Protein AF-C4P0J1-F1 (afdb_monomer_lite)

pLDDT: mean 72.76, std 22.23, range [28.11, 96.81]

Sequence (142 aa):
WTLVDNKLFENALAKFDKDTPDRWQKVAAMVPGKTVADVVKQYKELEDDVSSIEAGLIPIPGYSTSPFSLEWGNGHGFDEFRPPYGGGAGGKRAGRSSEQERKKGVPWTEEEHRLFLLGLKRYGKGDWRNISRNYVTSRTPT

InterPro domains:
  IPR001005 SANT/Myb domain [PF00249] (106-141)
  IPR001005 SANT/Myb domain [PF23082] (1-47)
  IPR001005 SANT/Myb domain [PS50090] (100-142)
  IPR001005 SANT/Myb domain [SM00717] (1-49)
  IPR001005 SANT/Myb domain [SM00717] (104-141)
  IPR001005 SANT/Myb domain [cd00167] (1-46)
  IPR001005 SANT/Myb domain [cd00167] (107-141)
  IPR006447 Myb domain, plants [TIGR01557] (103-140)
  IPR009057 Homedomain-like superfamily [SSF46689] (1-54)
  IPR009057 Homedomain-like superfamily [SSF46689] (102-141)
  IPR017884 SANT domain [PS51293] (1-49)
  IPR017884 SANT domain [PS51293] (108-142)
  IPR017930 Myb domain [PS51294] (100-142)

Foldseek 3Di:
DDPVLVVQLVVLPVVQDPPRPPSLVSSQVSRPPDDSVNSVVVVVVVVVVVVCVVVVVDPDVPDDPDPDPPDDDDDDDDDDDDDDDDDDDDDDDDDDDPPDPDPPPPPDDPQLVVLLVVLCVVVNPPVVVVSCVPRVVVPDDD

Secondary structure (DSSP, 8-state):
--HHHHHHHHHHHHHS-TTSTTHHHHHHHHSTT--HHHHHHHHHHHHHHHHHHHTT-S--TT----SS-----------------------------S--S---PPPPPHHHHHHHHHHHHHH-TT-HHHHHHHT-GGG---

Radius of gyration: 27.12 Å; chains: 1; bounding box: 50×42×71 Å

Organism: Morina longifolia (NCBI:txid180562)

Structure (mmCIF, N/CA/C/O backbone):
data_AF-C4P0J1-F1
#
_entry.id   AF-C4P0J1-F1
#
loop_
_atom_site.group_PDB
_atom_site.id
_atom_site.type_symbol
_atom_site.label_atom_id
_atom_site.label_alt_id
_atom_site.label_comp_id
_atom_site.label_asym_id
_atom_site.label_entity_id
_atom_site.label_seq_id
_atom_site.pdbx_PDB_ins_code
_atom_site.Cartn_x
_atom_site.Cartn_y
_atom_site.Cartn_z
_atom_site.occupancy
_atom_site.B_iso_or_equiv
_atom_site.auth_seq_id
_atom_site.auth_comp_id
_atom_site.auth_asym_id
_atom_site.auth_atom_id
_atom_site.pdbx_PDB_model_num
ATOM 1 N N . TRP A 1 1 ? -7.889 9.875 5.292 1.00 91.81 1 TRP A N 1
ATOM 2 C CA . TRP A 1 1 ? -6.754 8.946 5.350 1.00 91.81 1 TRP A CA 1
ATOM 3 C C . TRP A 1 1 ? -5.539 9.637 4.783 1.00 91.81 1 TRP A C 1
ATOM 5 O O . TRP A 1 1 ? -5.616 10.128 3.665 1.00 91.81 1 TRP A O 1
ATOM 15 N N . THR A 1 2 ? -4.476 9.793 5.572 1.00 94.81 2 THR A N 1
ATOM 16 C CA . THR A 1 2 ? -3.204 10.314 5.047 1.00 94.81 2 THR A CA 1
ATOM 17 C C . THR A 1 2 ? -2.390 9.186 4.411 1.00 94.81 2 THR A C 1
ATOM 19 O O . THR A 1 2 ? -2.668 8.013 4.650 1.00 94.81 2 THR A O 1
ATOM 22 N N . LEU A 1 3 ? -1.353 9.520 3.635 1.00 93.00 3 LEU A N 1
ATOM 23 C CA . LEU A 1 3 ? -0.430 8.516 3.081 1.00 93.00 3 LEU A CA 1
ATOM 24 C C . LEU A 1 3 ? 0.231 7.667 4.178 1.00 93.00 3 LEU A C 1
ATOM 26 O O . LEU A 1 3 ? 0.444 6.470 3.999 1.00 93.00 3 LEU A O 1
ATOM 30 N N . VAL A 1 4 ? 0.543 8.286 5.319 1.00 94.31 4 VAL A N 1
ATOM 31 C CA . VAL A 1 4 ? 1.133 7.595 6.470 1.00 94.31 4 VAL A CA 1
ATOM 32 C C . VAL A 1 4 ? 0.110 6.653 7.103 1.00 94.31 4 VAL A C 1
ATOM 34 O O . VAL A 1 4 ? 0.436 5.490 7.335 1.00 94.31 4 VAL A O 1
ATOM 37 N N . ASP A 1 5 ? -1.129 7.113 7.305 1.00 94.69 5 ASP A N 1
ATOM 38 C CA . ASP A 1 5 ? -2.210 6.276 7.842 1.00 94.69 5 ASP A CA 1
ATOM 39 C C . ASP A 1 5 ? -2.472 5.073 6.930 1.00 94.69 5 ASP A C 1
ATOM 41 O O . ASP A 1 5 ? -2.591 3.951 7.416 1.00 94.69 5 ASP A O 1
ATOM 45 N N . ASN A 1 6 ? -2.523 5.295 5.611 1.00 94.25 6 ASN A N 1
ATOM 46 C CA . ASN A 1 6 ? -2.791 4.246 4.627 1.00 94.25 6 ASN A CA 1
ATOM 47 C C . ASN A 1 6 ? -1.705 3.174 4.661 1.00 94.25 6 ASN A C 1
ATOM 49 O O . ASN A 1 6 ? -1.994 1.985 4.738 1.00 94.25 6 ASN A O 1
ATOM 53 N N . LYS A 1 7 ? -0.441 3.604 4.715 1.00 95.25 7 LYS A N 1
ATOM 54 C CA . LYS A 1 7 ? 0.691 2.692 4.850 1.00 95.25 7 LYS A CA 1
ATOM 55 C C . LYS A 1 7 ? 0.628 1.893 6.154 1.00 95.25 7 LYS A C 1
ATOM 57 O O . LYS A 1 7 ? 0.961 0.711 6.159 1.00 95.25 7 LYS A O 1
ATOM 62 N N . LEU A 1 8 ? 0.238 2.507 7.271 1.00 96.19 8 LEU A N 1
ATOM 63 C CA . LEU A 1 8 ? 0.067 1.791 8.541 1.00 96.19 8 LEU A CA 1
ATOM 64 C C . LEU A 1 8 ? -1.082 0.780 8.469 1.00 96.19 8 LEU A C 1
ATOM 66 O O . LEU A 1 8 ? -0.928 -0.343 8.944 1.00 96.19 8 LEU A O 1
ATOM 70 N N . PHE A 1 9 ? -2.190 1.148 7.830 1.00 96.25 9 PHE A N 1
ATOM 71 C CA . PHE A 1 9 ? -3.338 0.275 7.611 1.00 96.25 9 PHE A CA 1
ATOM 72 C C . PHE A 1 9 ? -3.000 -0.927 6.729 1.00 96.25 9 PHE A C 1
ATOM 74 O O . PHE A 1 9 ? -3.244 -2.054 7.146 1.00 96.25 9 PHE A O 1
ATOM 81 N N . GLU A 1 10 ? -2.349 -0.726 5.584 1.00 95.19 10 GLU A N 1
ATOM 82 C CA . GLU A 1 10 ? -1.887 -1.818 4.716 1.00 95.19 10 GLU A CA 1
ATOM 83 C C . GLU A 1 10 ? -0.928 -2.767 5.450 1.00 95.19 10 GLU A C 1
ATOM 85 O O . GLU A 1 10 ? -1.096 -3.986 5.411 1.00 95.19 10 GLU A O 1
ATOM 90 N N . ASN A 1 11 ? 0.044 -2.222 6.194 1.00 95.69 11 ASN A N 1
ATOM 91 C CA . ASN A 1 11 ? 0.956 -3.035 7.003 1.00 95.69 11 ASN A CA 1
ATOM 92 C C . ASN A 1 11 ? 0.216 -3.822 8.093 1.00 95.69 11 ASN A C 1
ATOM 94 O O . ASN A 1 11 ? 0.565 -4.967 8.383 1.00 95.69 11 ASN A O 1
ATOM 98 N N . ALA A 1 12 ? -0.802 -3.223 8.710 1.00 95.81 12 ALA A N 1
ATOM 99 C CA . ALA A 1 12 ? -1.624 -3.897 9.702 1.00 95.81 12 ALA A CA 1
ATOM 100 C C . ALA A 1 12 ? -2.463 -5.021 9.072 1.00 95.81 12 ALA A C 1
ATOM 102 O O . ALA A 1 12 ? -2.532 -6.101 9.652 1.00 95.81 12 ALA A O 1
ATOM 103 N N . LEU A 1 13 ? -3.027 -4.819 7.876 1.00 95.06 13 LEU A N 1
ATOM 104 C CA . LEU A 1 13 ? -3.732 -5.867 7.128 1.00 95.06 13 LEU A CA 1
ATOM 105 C C . LEU A 1 13 ? -2.808 -7.021 6.722 1.00 95.06 13 LEU A C 1
ATOM 107 O O . LEU A 1 13 ? -3.238 -8.169 6.741 1.00 95.06 13 LEU A O 1
ATOM 111 N N . ALA A 1 14 ? -1.548 -6.730 6.386 1.00 93.88 14 ALA A N 1
ATOM 112 C CA . ALA A 1 14 ? -0.548 -7.754 6.086 1.00 93.88 14 ALA A CA 1
ATOM 113 C C . ALA A 1 14 ? -0.137 -8.559 7.331 1.00 93.88 14 ALA A C 1
ATOM 115 O O . ALA A 1 14 ? 0.232 -9.727 7.226 1.00 93.88 14 ALA A O 1
ATOM 116 N N . LYS A 1 15 ? -0.191 -7.938 8.516 1.00 94.12 15 LYS A N 1
ATOM 117 C CA . LYS A 1 15 ? 0.149 -8.578 9.793 1.00 94.12 15 LYS A CA 1
ATOM 118 C C . LYS A 1 15 ? -1.006 -9.383 10.390 1.00 94.12 15 LYS A C 1
ATOM 120 O O . LYS A 1 15 ? -0.756 -10.406 11.022 1.00 94.12 15 LYS A O 1
ATOM 125 N N . PHE A 1 16 ? -2.239 -8.900 10.244 1.00 94.00 16 PHE A N 1
ATOM 126 C CA . PHE A 1 16 ? -3.446 -9.520 10.787 1.00 94.00 16 PHE A CA 1
ATOM 127 C C . PHE A 1 16 ? -4.319 -10.037 9.645 1.00 94.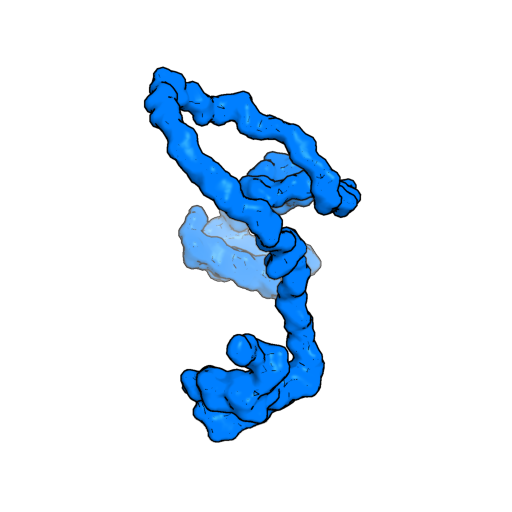00 16 PHE A C 1
ATOM 129 O O . PHE A 1 16 ? -5.020 -9.277 8.964 1.00 94.00 16 PHE A O 1
ATOM 136 N N . ASP A 1 17 ? -4.264 -11.349 9.455 1.00 90.44 17 ASP A N 1
ATOM 137 C CA . ASP A 1 17 ? -5.021 -12.070 8.443 1.00 90.44 17 ASP A CA 1
ATOM 138 C C . ASP A 1 17 ? -6.536 -12.083 8.751 1.00 90.44 17 ASP A C 1
ATOM 140 O O . ASP A 1 17 ? -7.000 -11.473 9.719 1.00 90.44 17 ASP A O 1
ATOM 144 N N . LYS A 1 18 ? -7.326 -12.752 7.903 1.00 88.62 18 LYS A N 1
ATOM 145 C CA . LYS A 1 18 ? -8.792 -12.793 8.031 1.00 88.62 18 LYS A CA 1
ATOM 146 C C . LYS A 1 18 ? -9.271 -13.647 9.213 1.00 88.62 18 LYS A C 1
ATOM 148 O O . LYS A 1 18 ? -10.336 -13.345 9.744 1.00 88.62 18 LYS A O 1
ATOM 153 N N . ASP A 1 19 ? -8.491 -14.635 9.645 1.00 89.94 19 ASP A N 1
ATOM 154 C CA . ASP A 1 19 ? -8.846 -15.562 10.724 1.00 89.94 19 ASP A CA 1
ATOM 155 C C . ASP A 1 19 ? -8.425 -15.048 12.112 1.00 89.94 19 ASP A C 1
ATOM 157 O O . ASP A 1 19 ? -8.793 -15.615 13.144 1.00 89.94 19 ASP A O 1
ATOM 161 N N . THR A 1 20 ? -7.676 -13.941 12.167 1.00 90.75 20 THR A N 1
ATOM 162 C CA . THR A 1 20 ? -7.271 -13.320 13.428 1.00 90.75 20 THR A CA 1
ATOM 163 C C . THR A 1 20 ? -8.500 -12.837 14.225 1.00 90.75 20 THR A C 1
ATOM 165 O O . THR A 1 20 ? -9.224 -11.948 13.764 1.00 90.75 20 THR A O 1
ATOM 168 N N . PRO A 1 21 ? -8.710 -13.306 15.474 1.00 92.88 21 PRO A N 1
ATOM 169 C CA . PRO A 1 21 ? -9.761 -12.767 16.331 1.00 92.88 21 PRO A CA 1
ATOM 170 C C . PRO A 1 21 ? -9.456 -11.308 16.685 1.00 92.88 21 PRO A C 1
ATOM 172 O O . PRO A 1 21 ? -8.289 -10.931 16.879 1.00 92.88 21 PRO A O 1
ATOM 175 N N . ASP A 1 22 ? -10.507 -10.490 16.752 1.00 92.69 22 ASP A N 1
ATOM 176 C CA . ASP A 1 22 ? -10.427 -9.044 16.994 1.00 92.69 22 ASP A CA 1
ATOM 177 C C . ASP A 1 22 ? -9.513 -8.306 16.000 1.00 92.69 22 ASP A C 1
ATOM 179 O O . ASP A 1 22 ? -8.826 -7.336 16.344 1.00 92.69 22 ASP A O 1
ATOM 183 N N . ARG A 1 23 ? -9.480 -8.783 14.745 1.00 95.12 23 ARG A N 1
ATOM 184 C CA . ARG A 1 23 ? -8.680 -8.213 13.651 1.00 95.12 23 ARG A CA 1
ATOM 185 C C . ARG A 1 23 ? -8.821 -6.698 13.575 1.00 95.12 23 ARG A C 1
ATOM 187 O O . ARG A 1 23 ? -7.822 -5.986 13.556 1.00 95.12 23 ARG A O 1
ATOM 194 N N . TRP A 1 24 ? -10.052 -6.196 13.560 1.00 95.31 24 TRP A N 1
ATOM 195 C CA . TRP A 1 24 ? -10.319 -4.775 13.348 1.00 95.31 24 TRP A CA 1
ATOM 196 C C . TRP A 1 24 ? -9.858 -3.904 14.513 1.00 95.31 24 TRP A C 1
ATOM 198 O O . TRP A 1 24 ? -9.344 -2.811 14.291 1.00 95.31 24 TRP A O 1
ATOM 208 N N . GLN A 1 25 ? -9.960 -4.404 15.742 1.00 95.81 25 GLN A N 1
ATOM 209 C CA . GLN A 1 25 ? -9.446 -3.732 16.931 1.00 95.81 25 GLN A CA 1
ATOM 210 C C . GLN A 1 25 ? -7.916 -3.663 16.901 1.00 95.81 25 GLN A C 1
ATOM 212 O O . GLN A 1 25 ? -7.341 -2.614 17.186 1.00 95.81 25 GLN A O 1
ATOM 217 N N . LYS A 1 26 ? -7.249 -4.747 16.487 1.00 94.50 26 LYS A N 1
ATOM 218 C CA . LYS A 1 26 ? -5.788 -4.783 16.318 1.00 94.50 26 LYS A CA 1
ATOM 219 C C . LYS A 1 26 ? -5.306 -3.868 15.193 1.00 94.50 26 LYS A C 1
ATOM 221 O O . LYS A 1 26 ? -4.296 -3.189 15.354 1.00 94.50 26 LYS A O 1
ATOM 226 N N . VAL A 1 27 ? -6.030 -3.815 14.075 1.00 95.69 27 VAL A N 1
ATOM 227 C CA . VAL A 1 27 ? -5.720 -2.911 12.959 1.00 95.69 27 VAL A CA 1
ATOM 228 C C . VAL A 1 27 ? -5.918 -1.452 13.375 1.00 95.69 27 VAL A C 1
ATOM 230 O O . VAL A 1 27 ? -5.025 -0.640 13.152 1.00 95.69 27 VAL A O 1
ATOM 233 N N . ALA A 1 28 ? -7.024 -1.115 14.044 1.00 95.94 28 ALA A N 1
ATOM 234 C CA . ALA A 1 28 ? -7.258 0.238 14.555 1.00 95.94 28 ALA A CA 1
ATOM 235 C C . ALA A 1 28 ? -6.187 0.671 15.567 1.00 95.94 28 ALA A C 1
ATOM 237 O O . ALA A 1 28 ? -5.724 1.806 15.521 1.00 95.94 28 ALA A O 1
ATOM 238 N N . ALA A 1 29 ? -5.706 -0.244 16.415 1.00 95.00 29 ALA A N 1
ATOM 239 C CA . ALA A 1 29 ? -4.607 0.040 17.338 1.00 95.00 29 ALA A CA 1
ATOM 240 C C . ALA A 1 29 ? -3.282 0.399 16.631 1.00 95.00 29 ALA A C 1
ATOM 242 O O . ALA A 1 29 ? -2.446 1.084 17.216 1.00 95.00 29 ALA A O 1
ATOM 243 N N . MET A 1 30 ? -3.085 -0.037 15.381 1.00 93.75 30 MET A N 1
ATOM 244 C CA . MET A 1 30 ? -1.891 0.265 14.579 1.00 93.75 30 MET A CA 1
ATOM 245 C C . MET A 1 30 ? -1.987 1.589 13.810 1.00 93.75 30 MET A C 1
ATOM 247 O O . MET A 1 30 ? -0.975 2.052 13.285 1.00 93.75 30 MET A O 1
ATOM 251 N N . VAL A 1 31 ? -3.175 2.195 13.727 1.00 95.19 31 VAL A N 1
ATOM 252 C CA . VAL A 1 31 ? -3.413 3.440 12.987 1.00 95.19 31 VAL A CA 1
ATOM 253 C C . VAL A 1 31 ? -3.893 4.516 13.968 1.00 95.19 31 VAL A C 1
ATOM 255 O O . VAL A 1 31 ? -5.088 4.598 14.265 1.00 95.19 31 VAL A O 1
ATOM 258 N N . PRO A 1 32 ? -2.981 5.351 14.502 1.00 91.62 32 PRO A N 1
ATOM 259 C CA . PRO A 1 32 ? -3.324 6.344 15.513 1.00 91.62 32 PRO A CA 1
ATOM 260 C C . PRO A 1 32 ? -4.440 7.283 15.046 1.00 91.62 32 PRO A C 1
ATOM 262 O O . PRO A 1 32 ? -4.414 7.806 13.934 1.00 91.62 32 PRO A O 1
ATOM 265 N N . GLY A 1 33 ? -5.424 7.520 15.914 1.00 91.81 33 GLY A N 1
ATOM 266 C CA . GLY A 1 33 ? -6.524 8.444 15.629 1.00 91.81 33 GLY A CA 1
ATOM 267 C C . GLY A 1 33 ? -7.597 7.909 14.673 1.00 91.81 33 GLY A C 1
ATOM 268 O O . GLY A 1 33 ? -8.435 8.695 14.229 1.00 91.81 33 GLY A O 1
ATOM 269 N N . LYS A 1 34 ? -7.601 6.606 14.354 1.00 95.12 34 LYS A N 1
ATOM 270 C CA . LYS A 1 34 ? -8.699 5.938 13.637 1.00 95.12 34 LYS A CA 1
ATOM 271 C C . LYS A 1 34 ? -9.456 4.990 14.549 1.00 95.12 34 LYS A C 1
ATOM 273 O O . LYS A 1 34 ? -8.869 4.260 15.343 1.00 95.12 34 LYS A O 1
ATOM 278 N N . THR A 1 35 ? -10.778 5.008 14.429 1.00 96.56 35 THR A N 1
ATOM 279 C CA . THR A 1 35 ? -11.641 4.077 15.153 1.00 96.56 35 THR A CA 1
ATOM 280 C C . THR A 1 35 ? -11.780 2.764 14.386 1.00 96.56 35 THR A C 1
ATOM 282 O O . THR A 1 35 ? -11.516 2.688 13.187 1.00 96.56 35 THR A O 1
ATOM 285 N N . VAL A 1 36 ? -12.253 1.719 15.068 1.00 96.19 36 VAL A N 1
ATOM 286 C CA . VAL A 1 36 ? -12.580 0.430 14.434 1.00 96.19 36 VAL A CA 1
ATOM 287 C C . VAL A 1 36 ? -13.583 0.620 13.292 1.00 96.19 36 VAL A C 1
ATOM 289 O O . VAL A 1 36 ? -13.434 0.008 12.239 1.00 96.19 36 VAL A O 1
ATOM 292 N N . ALA A 1 37 ? -14.562 1.512 13.464 1.00 96.12 37 ALA A N 1
ATOM 293 C CA . ALA A 1 37 ? -15.543 1.824 12.430 1.00 96.12 37 ALA A CA 1
ATOM 294 C C . ALA A 1 37 ? -14.895 2.464 11.189 1.00 96.12 37 ALA A C 1
ATOM 296 O O . ALA A 1 37 ? -15.215 2.067 10.070 1.00 96.12 37 ALA A O 1
ATOM 297 N N . ASP A 1 38 ? -13.948 3.392 11.375 1.00 96.19 38 ASP A N 1
ATOM 298 C CA . ASP A 1 38 ? -13.213 4.015 10.264 1.00 96.19 38 ASP A CA 1
ATOM 299 C C . ASP A 1 38 ? -12.376 2.990 9.494 1.00 96.19 38 ASP A C 1
ATOM 301 O O . ASP A 1 38 ? -12.327 3.022 8.266 1.00 96.19 38 ASP A O 1
ATOM 305 N N . VAL A 1 39 ? -11.733 2.069 10.216 1.00 96.12 39 VAL A N 1
ATOM 306 C CA . VAL A 1 39 ? -10.929 0.986 9.637 1.00 96.12 39 VAL A CA 1
ATOM 307 C C . VAL A 1 39 ? -11.799 0.022 8.834 1.00 96.12 39 VAL A C 1
ATOM 309 O O . VAL A 1 39 ? -11.454 -0.308 7.702 1.00 96.12 39 VAL A O 1
ATOM 312 N N . VAL A 1 40 ? -12.940 -0.406 9.385 1.00 95.69 40 VAL A N 1
ATOM 313 C CA . VAL A 1 40 ? -13.885 -1.290 8.683 1.00 95.69 40 VAL A CA 1
ATOM 314 C C . VAL A 1 40 ? -14.442 -0.601 7.438 1.00 95.69 40 VAL A C 1
ATOM 316 O O . VAL A 1 40 ? -14.516 -1.219 6.378 1.00 95.69 40 VAL A O 1
ATOM 319 N N . LYS A 1 41 ? -14.793 0.687 7.538 1.00 96.81 41 LYS A N 1
ATOM 320 C CA . LYS A 1 41 ? -15.251 1.474 6.390 1.00 96.81 41 LYS A CA 1
ATOM 321 C C . LYS A 1 41 ? -14.178 1.542 5.301 1.00 96.81 41 LYS A C 1
ATOM 323 O O . LYS A 1 41 ? -14.481 1.250 4.150 1.00 96.81 41 LYS A O 1
ATOM 328 N N . GLN A 1 42 ? -12.940 1.872 5.667 1.00 96.25 42 GLN A N 1
ATOM 329 C CA . GLN A 1 42 ? -11.837 1.970 4.711 1.00 96.25 42 GLN A CA 1
ATOM 330 C C . GLN A 1 42 ? -11.542 0.635 4.029 1.00 96.25 42 GLN A C 1
ATOM 332 O O . GLN A 1 42 ? -11.252 0.595 2.838 1.00 96.25 42 GLN A O 1
ATOM 337 N N . TYR A 1 43 ? -11.622 -0.463 4.780 1.00 95.12 43 TYR A N 1
ATOM 338 C CA . TYR A 1 43 ? -11.456 -1.798 4.223 1.00 95.12 43 TYR A CA 1
ATOM 339 C C . TYR A 1 43 ? -12.552 -2.132 3.207 1.00 95.12 43 TYR A C 1
ATOM 341 O O . TYR A 1 43 ? -12.253 -2.673 2.150 1.00 95.12 43 TYR A O 1
ATOM 349 N N . LYS A 1 44 ? -13.803 -1.760 3.492 1.00 95.75 44 LYS A N 1
ATOM 350 C CA . LYS A 1 44 ? -14.915 -1.973 2.563 1.00 95.75 44 LYS A CA 1
ATOM 351 C C . LYS A 1 44 ? -14.747 -1.180 1.262 1.00 95.75 44 LYS A C 1
ATOM 353 O O . LYS A 1 44 ? -15.006 -1.728 0.200 1.00 95.75 44 LYS A O 1
ATOM 358 N N . GLU A 1 45 ? -14.317 0.080 1.344 1.00 94.25 45 GLU A N 1
ATOM 359 C CA . GLU A 1 45 ? -14.001 0.895 0.157 1.00 94.25 45 GLU A CA 1
ATOM 360 C C . GLU A 1 45 ? -12.874 0.249 -0.667 1.00 94.25 45 GLU A C 1
ATOM 362 O O . GLU A 1 45 ? -12.992 0.128 -1.880 1.00 94.25 45 GLU A O 1
ATOM 367 N N . LEU A 1 46 ? -11.837 -0.275 -0.002 1.00 93.88 46 LEU A N 1
ATOM 368 C CA . LEU A 1 46 ? -10.752 -0.997 -0.669 1.00 93.88 46 LEU A CA 1
ATOM 369 C C . LEU A 1 46 ? -11.234 -2.277 -1.377 1.00 93.88 46 LEU A C 1
ATOM 371 O O . LEU A 1 46 ? -10.793 -2.560 -2.486 1.00 93.88 46 LEU A O 1
ATOM 375 N N . GLU A 1 47 ? -12.110 -3.068 -0.751 1.00 94.31 47 GLU A N 1
ATOM 376 C CA . GLU A 1 47 ? -12.674 -4.269 -1.384 1.00 94.31 47 GLU A CA 1
ATOM 377 C C . GLU A 1 47 ? -13.539 -3.927 -2.606 1.00 94.31 47 GLU A C 1
ATOM 379 O O . GLU A 1 47 ? -13.488 -4.648 -3.603 1.00 94.31 47 GLU A O 1
ATOM 384 N N . ASP A 1 48 ? -14.294 -2.827 -2.553 1.00 93.69 48 ASP A N 1
ATOM 385 C CA . ASP A 1 48 ? -15.110 -2.340 -3.672 1.00 93.69 48 ASP A CA 1
ATOM 386 C C . ASP A 1 48 ? -14.244 -1.869 -4.853 1.00 93.69 48 ASP A C 1
ATOM 388 O O . ASP A 1 48 ? -14.485 -2.258 -5.999 1.00 93.69 48 ASP A O 1
ATOM 392 N N . ASP A 1 49 ? -13.173 -1.121 -4.570 1.00 91.56 49 ASP A N 1
ATOM 393 C CA . ASP A 1 49 ? -12.195 -0.689 -5.573 1.00 91.56 49 ASP A CA 1
ATOM 394 C C . ASP A 1 49 ? -11.524 -1.893 -6.251 1.00 91.56 49 ASP A C 1
ATOM 396 O O . ASP A 1 49 ? -11.433 -1.958 -7.481 1.00 91.56 49 ASP A O 1
ATOM 400 N N . VAL A 1 50 ? -11.083 -2.882 -5.463 1.00 90.81 50 VAL A N 1
ATOM 401 C CA . VAL A 1 50 ? -10.485 -4.120 -5.987 1.00 90.81 50 VAL A CA 1
ATOM 402 C C . VAL A 1 50 ? -11.493 -4.878 -6.846 1.00 90.81 50 VAL A C 1
ATOM 404 O O . VAL A 1 50 ? -11.157 -5.273 -7.962 1.00 90.81 50 VAL A O 1
ATOM 407 N N . SER A 1 51 ? -12.737 -5.019 -6.384 1.00 91.00 51 SER A N 1
ATOM 408 C CA . SER A 1 51 ? -13.790 -5.687 -7.150 1.00 91.00 51 SER A CA 1
ATOM 409 C C . SER A 1 51 ? -14.078 -4.970 -8.471 1.00 91.00 51 SER A C 1
ATOM 411 O O . SER A 1 51 ? -14.228 -5.617 -9.507 1.00 91.00 51 SER A O 1
ATOM 413 N N . SER A 1 52 ? -14.074 -3.636 -8.472 1.00 86.06 52 SER A N 1
ATOM 414 C CA . SER A 1 52 ? -14.245 -2.824 -9.680 1.00 86.06 52 SER A CA 1
ATOM 415 C C . SER A 1 52 ? -13.102 -3.018 -10.680 1.00 86.06 52 SER A C 1
ATOM 417 O O . SER A 1 52 ? -13.339 -3.079 -11.890 1.00 86.06 52 SER A O 1
ATOM 419 N N . ILE A 1 53 ? -11.864 -3.161 -10.197 1.00 84.50 53 ILE A N 1
ATOM 420 C CA . ILE A 1 53 ? -10.700 -3.479 -11.038 1.00 84.50 53 ILE A CA 1
ATOM 421 C C . ILE A 1 53 ? -10.830 -4.886 -11.625 1.00 84.50 53 ILE A C 1
ATOM 423 O O . ILE A 1 53 ? -10.650 -5.065 -12.829 1.00 84.50 53 ILE A O 1
ATOM 427 N N . GLU A 1 54 ? -11.166 -5.877 -10.801 1.00 82.12 54 GLU A N 1
ATOM 428 C CA . GLU A 1 54 ? -11.320 -7.274 -11.222 1.00 82.12 54 GLU A CA 1
ATOM 429 C C . GLU A 1 54 ? -12.471 -7.458 -12.219 1.00 82.12 54 GLU A C 1
ATOM 431 O O . GLU A 1 54 ? -12.356 -8.236 -13.166 1.00 82.12 54 GLU A O 1
ATOM 436 N N . ALA A 1 55 ? -13.552 -6.691 -12.061 1.00 86.75 55 ALA A N 1
ATOM 437 C CA . ALA A 1 55 ? -14.673 -6.644 -12.995 1.00 86.75 55 ALA A CA 1
ATOM 438 C C . ALA A 1 55 ? -14.356 -5.876 -14.296 1.00 86.75 55 ALA A C 1
ATOM 440 O O . ALA A 1 55 ? -15.201 -5.811 -15.189 1.00 86.75 55 ALA A O 1
ATOM 441 N N . GLY A 1 56 ? -13.162 -5.282 -14.421 1.00 80.12 56 GLY A N 1
ATOM 442 C CA . GLY A 1 56 ? -12.760 -4.496 -15.589 1.00 80.12 56 GLY A CA 1
ATOM 443 C C . GLY A 1 56 ? -13.518 -3.173 -15.733 1.00 80.12 56 GLY A C 1
ATOM 444 O O . GLY A 1 56 ? -13.566 -2.614 -16.827 1.00 80.12 56 GLY A O 1
ATOM 445 N N . LEU A 1 57 ? -14.117 -2.671 -14.646 1.00 75.81 57 LEU A N 1
ATOM 446 C CA . LEU A 1 57 ? -14.888 -1.424 -14.628 1.00 75.81 57 LEU A CA 1
ATOM 447 C C . LEU A 1 57 ? -13.998 -0.179 -14.552 1.00 75.81 57 LEU A C 1
ATOM 449 O O . LEU A 1 57 ? -14.473 0.928 -14.806 1.00 75.81 57 LEU A O 1
ATOM 453 N N . ILE A 1 58 ? -12.707 -0.346 -14.246 1.00 67.81 58 ILE A N 1
ATOM 454 C CA . ILE A 1 58 ? -11.722 0.731 -14.348 1.00 67.81 58 ILE A CA 1
ATOM 455 C C . ILE A 1 58 ? -11.079 0.688 -15.744 1.00 67.81 58 ILE A C 1
ATOM 457 O O . ILE A 1 58 ? -10.332 -0.250 -16.038 1.00 67.81 58 ILE A O 1
ATOM 461 N N . PRO A 1 59 ? -11.326 1.689 -16.615 1.00 61.12 59 PRO A N 1
ATOM 462 C CA . PRO A 1 59 ? -10.683 1.757 -17.918 1.00 61.12 59 PRO A CA 1
ATOM 463 C C . PRO A 1 59 ? -9.192 2.007 -17.717 1.00 61.12 59 PRO A C 1
ATOM 465 O O . PRO A 1 59 ? -8.786 3.083 -17.280 1.00 61.12 59 PRO A O 1
ATOM 468 N N . ILE A 1 60 ? -8.364 1.010 -18.025 1.00 58.03 60 ILE A N 1
ATOM 469 C CA . ILE A 1 60 ? -6.915 1.149 -17.925 1.00 58.03 60 ILE A CA 1
ATOM 470 C C . ILE A 1 60 ? -6.457 2.022 -19.103 1.00 58.03 60 ILE A C 1
ATOM 472 O O . ILE A 1 60 ? -6.580 1.591 -20.255 1.00 58.03 60 ILE A O 1
ATOM 476 N N . PRO A 1 61 ? -5.919 3.236 -18.876 1.00 56.78 61 PRO A N 1
ATOM 477 C CA . PRO A 1 61 ? -5.459 4.083 -19.966 1.00 56.78 61 PRO A CA 1
ATOM 478 C C . PRO A 1 61 ? -4.307 3.377 -20.691 1.00 56.78 61 PRO A C 1
ATOM 480 O O . PRO A 1 61 ? -3.215 3.219 -20.149 1.00 56.78 61 PRO A O 1
ATOM 483 N N . GLY A 1 62 ? -4.570 2.902 -21.909 1.00 54.91 62 GLY A N 1
ATOM 484 C CA . GLY A 1 62 ? -3.574 2.256 -22.765 1.00 54.91 62 GLY A CA 1
ATOM 485 C C . GLY A 1 62 ? -3.372 0.748 -22.576 1.00 54.91 62 GLY A C 1
ATOM 486 O O . GLY A 1 62 ? -2.515 0.193 -23.260 1.00 54.91 62 GLY A O 1
ATOM 487 N N . TYR A 1 63 ? -4.153 0.062 -21.733 1.00 53.25 63 TYR A N 1
ATOM 488 C CA . TYR A 1 63 ? -4.181 -1.407 -21.717 1.00 53.25 63 TYR A CA 1
ATOM 489 C C . TYR A 1 63 ? -5.559 -1.897 -22.152 1.00 53.25 63 TYR A C 1
ATOM 491 O O . TYR A 1 63 ? -6.533 -1.821 -21.412 1.00 53.25 63 TYR A O 1
ATOM 499 N N . SER A 1 64 ? -5.612 -2.388 -23.390 1.00 49.94 64 SER A N 1
ATOM 500 C CA . SER A 1 64 ? -6.763 -3.073 -23.974 1.00 49.94 64 SER A CA 1
ATOM 501 C C . SER A 1 64 ? -7.224 -4.207 -23.057 1.00 49.94 64 SER A C 1
ATOM 503 O O . SER A 1 64 ? -6.522 -5.206 -22.898 1.00 49.94 64 SER A O 1
ATOM 505 N N . THR A 1 65 ? -8.410 -4.071 -22.471 1.00 55.12 65 THR A N 1
ATOM 506 C CA . THR A 1 65 ? -9.117 -5.139 -21.762 1.00 55.12 65 THR A CA 1
ATOM 507 C C . THR A 1 65 ? -9.762 -6.080 -22.779 1.00 55.12 65 THR A C 1
ATOM 509 O O . THR A 1 65 ? -10.974 -6.106 -22.962 1.00 55.12 65 THR A O 1
ATOM 512 N N . SER A 1 66 ? -8.946 -6.871 -23.473 1.00 49.38 66 SER A N 1
ATOM 513 C CA . SER A 1 66 ? -9.437 -8.050 -24.186 1.00 49.38 66 SER A CA 1
ATOM 514 C C . SER A 1 66 ? -8.671 -9.284 -23.709 1.00 49.38 66 SER A C 1
ATOM 516 O O . SER A 1 66 ? -7.447 -9.355 -23.860 1.00 49.38 66 SER A O 1
ATOM 518 N N . PRO A 1 67 ? -9.349 -10.283 -23.115 1.00 53.06 67 PRO A N 1
ATOM 519 C CA . PRO A 1 67 ? -8.722 -11.566 -22.890 1.00 53.06 67 PRO A CA 1
ATOM 520 C C . PRO A 1 67 ? -8.607 -12.218 -24.274 1.00 53.06 67 PRO A C 1
ATOM 522 O O . PRO A 1 67 ? -9.618 -12.545 -24.884 1.00 53.06 67 PRO A O 1
ATOM 525 N N . PHE A 1 68 ? -7.374 -12.377 -24.767 1.00 37.91 68 PHE A N 1
ATOM 526 C CA . PHE A 1 68 ? -6.991 -13.197 -25.933 1.00 37.91 68 PHE A CA 1
ATOM 527 C C . PHE A 1 68 ? -6.776 -12.549 -27.327 1.00 37.91 68 PHE A C 1
ATOM 529 O O . PHE A 1 68 ? -6.460 -13.283 -28.258 1.00 37.91 68 PHE A O 1
ATOM 536 N N . SER A 1 69 ? -6.781 -11.229 -27.546 1.00 46.19 69 SER A N 1
ATOM 537 C CA . SER A 1 69 ? -6.424 -10.717 -28.896 1.00 46.19 69 SER A CA 1
ATOM 538 C C . SER A 1 69 ? -4.914 -10.557 -29.089 1.00 46.19 69 SER A C 1
ATOM 540 O O . SER A 1 69 ? -4.354 -9.463 -29.058 1.00 46.19 69 SER A O 1
ATOM 542 N N . LEU A 1 70 ? -4.250 -11.687 -29.324 1.00 45.69 70 LEU A N 1
ATOM 543 C CA . LEU A 1 70 ? -2.959 -11.758 -30.003 1.00 45.69 70 LEU A CA 1
ATOM 544 C C . LEU A 1 70 ? -3.191 -11.456 -31.501 1.00 45.69 70 LEU A C 1
ATOM 546 O O . LEU A 1 70 ? -3.219 -12.361 -32.324 1.00 45.69 70 LEU A O 1
ATOM 550 N N . GLU A 1 71 ? -3.380 -10.184 -31.857 1.00 42.16 71 GLU A N 1
ATOM 551 C CA . GLU A 1 71 ? -3.390 -9.726 -33.254 1.00 42.16 71 GLU A CA 1
ATOM 552 C C . GLU A 1 71 ? -2.329 -8.638 -33.420 1.00 42.16 71 GLU A C 1
ATOM 554 O O . GLU A 1 71 ? -2.562 -7.437 -33.289 1.00 42.16 71 GLU A O 1
ATOM 559 N N . TRP A 1 72 ? -1.097 -9.080 -33.661 1.00 49.66 72 TRP A N 1
ATOM 560 C CA . TRP A 1 72 ? -0.152 -8.235 -34.372 1.00 49.66 72 TRP A CA 1
ATOM 561 C C . TRP A 1 72 ? -0.655 -8.084 -35.804 1.00 49.66 72 TRP A C 1
ATOM 563 O O . TRP A 1 72 ? -0.564 -9.020 -36.591 1.00 49.66 72 TRP A O 1
ATOM 573 N N . GLY A 1 73 ? -1.123 -6.881 -36.123 1.00 42.28 73 GLY A N 1
ATOM 574 C CA . GLY A 1 73 ? -1.194 -6.380 -37.486 1.00 42.28 73 GLY A CA 1
ATOM 575 C C . GLY A 1 73 ? -2.553 -6.506 -38.157 1.00 42.28 73 GLY A C 1
ATOM 576 O O . GLY A 1 73 ? -2.777 -7.446 -38.904 1.00 42.28 73 GLY A O 1
ATOM 577 N N . ASN A 1 74 ? -3.365 -5.455 -38.050 1.00 40.06 74 ASN A N 1
ATOM 578 C CA . ASN A 1 74 ? -3.913 -4.806 -39.238 1.00 40.06 74 ASN A CA 1
ATOM 579 C C . ASN A 1 74 ? -4.408 -3.392 -38.901 1.00 40.06 74 ASN A C 1
ATOM 581 O O . ASN A 1 74 ? -4.911 -3.142 -37.811 1.00 40.06 74 ASN A O 1
ATOM 585 N N . GLY A 1 75 ? -4.186 -2.451 -39.820 1.00 51.38 75 GLY A N 1
ATOM 586 C CA . GLY A 1 75 ? -4.542 -1.039 -39.664 1.00 51.38 75 GLY A CA 1
ATOM 587 C C . GLY A 1 75 ? -6.046 -0.750 -39.756 1.00 51.38 75 GLY A C 1
ATOM 588 O O . GLY A 1 75 ? -6.852 -1.667 -39.848 1.00 51.38 75 GLY A O 1
ATOM 589 N N . HIS A 1 76 ? -6.357 0.556 -39.812 1.00 43.22 76 HIS A N 1
ATOM 590 C CA . HIS A 1 76 ? -7.676 1.228 -39.862 1.00 43.22 76 HIS A CA 1
ATOM 591 C C . HIS A 1 76 ? -8.250 1.560 -38.466 1.00 43.22 76 HIS A C 1
ATOM 593 O O . HIS A 1 76 ? -8.562 0.666 -37.700 1.00 43.22 76 HIS A O 1
ATOM 599 N N . GLY A 1 77 ? -8.446 2.807 -38.031 1.00 36.50 77 GLY A N 1
ATOM 600 C CA . GLY A 1 77 ? -8.257 4.122 -38.634 1.00 36.50 77 GLY A CA 1
ATOM 601 C C . GLY A 1 77 ? -8.481 5.194 -37.555 1.00 36.50 77 GLY A C 1
ATOM 602 O O . GLY A 1 77 ? -9.495 5.179 -36.866 1.00 36.50 77 GLY A O 1
ATOM 603 N N . PHE A 1 78 ? -7.516 6.096 -37.386 1.00 38.34 78 PHE A N 1
ATOM 604 C CA . PHE A 1 78 ? -7.680 7.346 -36.643 1.00 38.34 78 PHE A CA 1
ATOM 605 C C . PHE A 1 78 ? -7.846 8.441 -37.699 1.00 38.34 78 PHE A C 1
ATOM 607 O O . PHE A 1 78 ? -6.860 8.889 -38.283 1.00 38.34 78 PHE A O 1
ATOM 614 N N . ASP A 1 79 ? -9.093 8.788 -38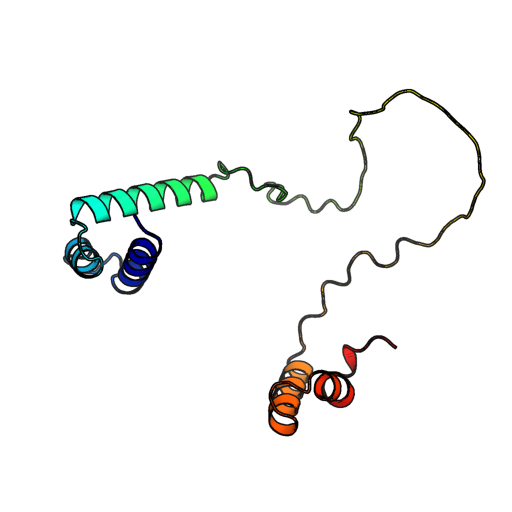.010 1.00 45.75 79 ASP A N 1
ATOM 615 C CA . ASP A 1 79 ? -9.440 9.951 -38.827 1.00 45.75 79 ASP A CA 1
ATOM 616 C C . ASP A 1 79 ? -10.241 10.909 -37.946 1.00 45.75 79 ASP A C 1
ATOM 618 O O . ASP A 1 79 ? -11.447 10.769 -37.799 1.00 45.75 79 ASP A O 1
ATOM 622 N N . GLU A 1 80 ? -9.543 11.825 -37.278 1.00 44.44 80 GLU A N 1
ATOM 623 C CA . GLU A 1 80 ? -10.086 13.108 -36.829 1.00 44.44 80 GLU A CA 1
ATOM 624 C C . GLU A 1 80 ? -8.879 14.012 -36.510 1.00 44.44 80 GLU A C 1
ATOM 626 O O . GLU A 1 80 ? -7.921 13.554 -35.896 1.00 44.44 80 GLU A O 1
ATOM 631 N N . PHE A 1 81 ? -8.908 15.284 -36.917 1.00 46.59 81 PHE A N 1
ATOM 632 C CA . PHE A 1 81 ? -7.829 16.298 -36.852 1.00 46.59 81 PHE A CA 1
ATOM 633 C C . PHE A 1 81 ? -6.889 16.406 -38.065 1.00 46.59 81 PHE A C 1
ATOM 635 O O . PHE A 1 81 ? -5.668 16.277 -37.978 1.00 46.59 81 PHE A O 1
ATOM 642 N N . ARG A 1 82 ? -7.467 16.824 -39.197 1.00 47.94 82 ARG A N 1
ATOM 643 C CA . ARG A 1 82 ? -6.752 17.506 -40.287 1.00 47.94 82 ARG A CA 1
ATOM 644 C C . ARG A 1 82 ? -7.075 19.013 -40.273 1.00 47.94 82 ARG A C 1
ATOM 646 O O . ARG A 1 82 ? -8.213 19.369 -40.569 1.00 47.94 82 ARG A O 1
ATOM 653 N N . PRO A 1 83 ? -6.117 19.923 -40.006 1.00 43.91 83 PRO A N 1
ATOM 654 C CA . PRO A 1 83 ? -6.252 21.334 -40.371 1.00 43.91 83 PRO A CA 1
ATOM 655 C C . PRO A 1 83 ? -5.977 21.519 -41.880 1.00 43.91 83 PRO A C 1
ATOM 657 O O . PRO A 1 83 ? -5.055 20.884 -42.403 1.00 43.91 83 PRO A O 1
ATOM 660 N N . PRO A 1 84 ? -6.726 22.368 -42.609 1.00 54.25 84 PRO A N 1
ATOM 661 C CA . PRO A 1 84 ? -6.643 22.434 -44.062 1.00 54.25 84 PRO A CA 1
ATOM 662 C C . PRO A 1 84 ? -5.798 23.621 -44.538 1.00 54.25 84 PRO A C 1
ATOM 664 O O . PRO A 1 84 ? -6.363 24.649 -44.867 1.00 54.25 84 PRO A O 1
ATOM 667 N N . TYR A 1 85 ? -4.475 23.485 -44.658 1.00 40.50 85 TYR A N 1
ATOM 668 C CA . TYR A 1 85 ? -3.683 24.346 -45.556 1.00 40.50 85 TYR A CA 1
ATOM 669 C C . TYR A 1 85 ? -2.507 23.551 -46.151 1.00 40.50 85 TYR A C 1
ATOM 671 O O . TYR A 1 85 ? -1.750 22.905 -45.431 1.00 40.50 85 TYR A O 1
ATOM 679 N N . GLY A 1 86 ? -2.434 23.533 -47.490 1.00 35.59 86 GLY A N 1
ATOM 680 C CA . GLY A 1 86 ? -1.434 22.821 -48.303 1.00 35.59 86 GLY A CA 1
ATOM 681 C C . GLY A 1 86 ? -0.023 23.408 -48.191 1.00 35.59 86 GLY A C 1
ATOM 682 O O . GLY A 1 86 ? 0.194 24.388 -47.497 1.00 35.59 86 GLY A O 1
ATOM 683 N N . GLY A 1 87 ? 1.013 22.897 -48.847 1.00 33.84 87 GLY A N 1
ATOM 684 C CA . GLY A 1 87 ? 1.213 21.818 -49.810 1.00 33.84 87 GLY A CA 1
ATOM 685 C C . GLY A 1 87 ? 2.710 21.822 -50.185 1.00 33.84 87 GLY A C 1
ATOM 686 O O . GLY A 1 87 ? 3.420 22.756 -49.821 1.00 33.84 87 GLY A O 1
ATOM 687 N N . GLY A 1 88 ? 3.203 20.814 -50.914 1.00 31.59 88 GLY A N 1
ATOM 688 C CA . GLY A 1 88 ? 4.522 20.889 -51.571 1.00 31.59 88 GLY A CA 1
ATOM 689 C C . GLY A 1 88 ? 5.372 19.619 -51.492 1.00 31.59 88 GLY A C 1
ATOM 690 O O . GLY A 1 88 ? 5.653 19.112 -50.418 1.00 31.59 88 GLY A O 1
ATOM 691 N N . ALA A 1 89 ? 5.760 19.117 -52.663 1.00 36.31 89 ALA A N 1
ATOM 692 C CA . ALA A 1 89 ? 6.364 17.820 -52.961 1.00 36.31 89 ALA A CA 1
ATOM 693 C C . ALA A 1 89 ? 7.825 17.609 -52.497 1.00 36.31 89 ALA A C 1
ATOM 695 O O . ALA A 1 89 ? 8.589 18.561 -52.376 1.00 36.31 89 ALA A O 1
ATOM 696 N N . GLY A 1 90 ? 8.248 16.336 -52.377 1.00 32.41 90 GLY A N 1
ATOM 697 C CA . GLY A 1 90 ? 9.671 15.996 -52.212 1.00 32.41 90 GLY A CA 1
ATOM 698 C C . GLY A 1 90 ? 10.046 14.518 -51.984 1.00 32.41 90 GLY A C 1
ATOM 699 O O . GLY A 1 90 ? 10.579 14.183 -50.940 1.00 32.41 90 GLY A O 1
ATOM 700 N N . GLY A 1 91 ? 9.773 13.641 -52.958 1.00 32.38 91 GLY A N 1
ATOM 701 C CA . GLY A 1 91 ? 10.566 12.451 -53.350 1.00 32.38 91 GLY A CA 1
ATOM 702 C C . GLY A 1 91 ? 11.292 11.528 -52.337 1.00 32.38 91 GLY A C 1
ATOM 703 O O . GLY A 1 91 ? 12.402 11.805 -51.906 1.00 32.38 91 GLY A O 1
ATOM 704 N N . LYS A 1 92 ? 10.744 10.309 -52.191 1.00 39.16 92 LYS A N 1
ATOM 705 C CA . LYS A 1 92 ? 11.391 8.971 -52.286 1.00 39.16 92 LYS A CA 1
ATOM 706 C C . LYS A 1 92 ? 12.754 8.741 -51.582 1.00 39.16 92 LYS A C 1
ATOM 708 O O . LYS A 1 92 ? 13.805 8.981 -52.169 1.00 39.16 92 LYS A O 1
ATOM 713 N N . ARG A 1 93 ? 12.740 7.966 -50.485 1.00 37.44 93 ARG A N 1
ATOM 714 C CA . ARG A 1 93 ? 13.595 6.765 -50.352 1.00 37.44 93 ARG A CA 1
ATOM 715 C C . ARG A 1 93 ? 12.786 5.602 -49.791 1.00 37.44 93 ARG A C 1
ATOM 717 O O . ARG A 1 93 ? 12.148 5.705 -48.751 1.00 37.44 93 ARG A O 1
ATOM 724 N N . ALA A 1 94 ? 12.795 4.528 -50.567 1.00 37.16 94 ALA A N 1
ATOM 725 C CA . ALA A 1 94 ? 12.207 3.244 -50.259 1.00 37.16 94 ALA A CA 1
ATOM 726 C C . ALA A 1 94 ? 12.880 2.596 -49.043 1.00 37.16 94 ALA A C 1
ATOM 728 O O . ALA A 1 94 ? 14.087 2.735 -48.855 1.00 37.16 94 ALA A O 1
ATOM 729 N N . GLY A 1 95 ? 12.072 1.849 -48.290 1.00 44.28 95 GLY A N 1
ATOM 730 C CA . GLY A 1 95 ? 12.455 0.593 -47.655 1.00 44.28 95 GLY A CA 1
ATOM 731 C C . GLY A 1 95 ? 13.719 0.613 -46.805 1.00 44.28 95 GLY A C 1
ATOM 732 O O . GLY A 1 95 ? 14.783 0.199 -47.257 1.00 44.28 95 GLY A O 1
ATOM 733 N N . ARG A 1 96 ? 13.562 0.930 -45.520 1.00 38.28 96 ARG A N 1
ATOM 734 C CA . ARG A 1 96 ? 14.312 0.205 -44.496 1.00 38.28 96 ARG A CA 1
ATOM 735 C C . ARG A 1 96 ? 13.297 -0.481 -43.599 1.00 38.28 96 ARG A C 1
ATOM 737 O O . ARG A 1 96 ? 12.550 0.166 -42.876 1.00 38.28 96 ARG A O 1
ATOM 744 N N . SER A 1 97 ? 13.216 -1.778 -43.857 1.00 28.11 97 SER A N 1
ATOM 745 C CA . SER A 1 97 ? 12.588 -2.840 -43.093 1.00 28.11 97 SER A CA 1
ATOM 746 C C . SER A 1 97 ? 12.175 -2.471 -41.670 1.00 28.11 97 SER A C 1
ATOM 748 O O . SER A 1 97 ? 12.940 -1.938 -40.871 1.00 28.11 97 SER A O 1
ATOM 750 N N . SER A 1 98 ? 10.953 -2.881 -41.368 1.00 42.78 98 SER A N 1
ATOM 751 C CA . SER A 1 98 ? 10.488 -3.463 -40.114 1.00 42.78 98 SER A CA 1
ATOM 752 C C . SER A 1 98 ? 11.520 -4.377 -39.418 1.00 42.78 98 SER A C 1
ATOM 754 O O . SER A 1 98 ? 11.321 -5.583 -39.309 1.00 42.78 98 SER A O 1
ATOM 756 N N . GLU A 1 99 ? 12.639 -3.829 -38.949 1.00 40.22 99 GLU A N 1
ATOM 757 C CA . GLU A 1 99 ? 13.696 -4.571 -38.259 1.00 40.22 99 GLU A CA 1
ATOM 758 C C . GLU A 1 99 ? 14.182 -3.792 -37.038 1.00 40.22 99 GLU A C 1
ATOM 760 O O . GLU A 1 99 ? 15.316 -3.342 -36.960 1.00 40.22 99 GLU A O 1
ATOM 765 N N . GLN A 1 100 ? 13.270 -3.585 -36.092 1.00 42.22 100 GLN A N 1
ATOM 766 C CA . GLN A 1 100 ? 13.523 -3.779 -34.658 1.00 42.22 100 GLN A CA 1
ATOM 767 C C . GLN A 1 100 ? 12.217 -3.621 -33.870 1.00 42.22 100 GLN A C 1
ATOM 769 O O . GLN A 1 100 ? 12.176 -3.076 -32.769 1.00 42.22 100 GLN A O 1
ATOM 774 N N . GLU A 1 101 ? 11.116 -4.167 -34.395 1.00 38.03 101 GLU A N 1
ATOM 775 C CA . GLU A 1 101 ? 10.033 -4.567 -33.507 1.00 38.03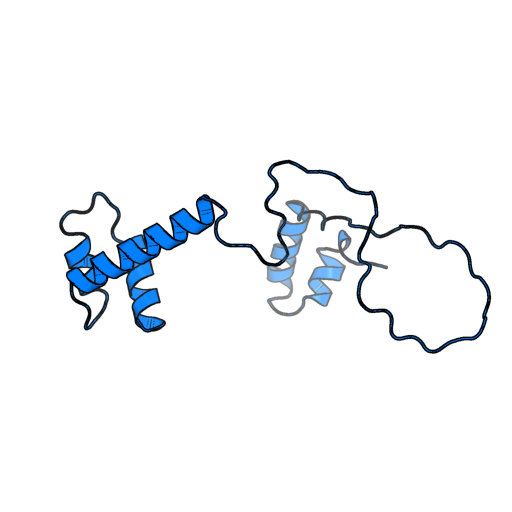 101 GLU A CA 1
ATOM 776 C C . GLU A 1 101 ? 10.537 -5.725 -32.635 1.00 38.03 101 GLU A C 1
ATOM 778 O O . GLU A 1 101 ? 10.581 -6.881 -33.035 1.00 38.03 101 GLU A O 1
ATOM 783 N N . ARG A 1 102 ? 10.950 -5.357 -31.419 1.00 54.25 102 ARG A N 1
ATOM 784 C CA . ARG A 1 102 ? 10.974 -6.177 -30.205 1.00 54.25 102 ARG A CA 1
ATOM 785 C C . ARG A 1 102 ? 11.734 -7.506 -30.306 1.00 54.25 102 ARG A C 1
ATOM 787 O O . ARG A 1 102 ? 11.141 -8.570 -30.453 1.00 54.25 102 ARG A O 1
ATOM 794 N N . LYS A 1 103 ? 13.001 -7.497 -29.888 1.00 46.06 103 LYS A N 1
ATOM 795 C CA . LYS A 1 103 ? 13.398 -8.552 -28.947 1.00 46.06 103 LYS A CA 1
ATOM 796 C C . LYS A 1 103 ? 13.013 -8.064 -27.561 1.00 46.06 103 LYS A C 1
ATOM 798 O O . LYS A 1 103 ? 13.705 -7.232 -26.982 1.00 46.06 103 LYS A O 1
ATOM 803 N N . LYS A 1 104 ? 11.874 -8.565 -27.057 1.00 52.00 104 LYS A N 1
ATOM 804 C CA . LYS A 1 104 ? 11.627 -8.689 -25.610 1.00 52.00 104 LYS A CA 1
ATOM 805 C C . LYS A 1 104 ? 12.982 -9.001 -24.980 1.00 52.00 104 LYS A C 1
ATOM 807 O O . LYS A 1 104 ? 13.635 -9.933 -25.451 1.00 52.00 104 LYS A O 1
ATOM 812 N N . GLY A 1 105 ? 13.453 -8.151 -24.063 1.00 53.72 105 GLY A N 1
ATOM 813 C CA . GLY A 1 105 ? 14.791 -8.296 -23.498 1.00 53.72 105 GLY A CA 1
ATOM 814 C C . GLY A 1 105 ? 14.986 -9.754 -23.113 1.00 53.72 105 GLY A C 1
ATOM 815 O O . GLY A 1 105 ? 14.145 -10.290 -22.396 1.00 53.72 105 GLY A O 1
ATOM 816 N N . VAL A 1 106 ? 16.006 -10.404 -23.685 1.00 58.00 106 VAL A N 1
ATOM 817 C CA . VAL A 1 106 ? 16.319 -11.794 -23.349 1.00 58.00 106 VAL A CA 1
ATOM 818 C C . VAL A 1 106 ? 16.393 -11.833 -21.822 1.00 58.00 106 VAL A C 1
ATOM 820 O O . VAL A 1 106 ? 17.151 -11.031 -21.259 1.00 58.00 106 VAL A O 1
ATOM 823 N N . PRO A 1 107 ? 15.529 -12.617 -21.149 1.00 68.56 107 PRO A N 1
ATOM 824 C CA . PRO A 1 107 ? 15.580 -12.713 -19.703 1.00 68.56 107 PRO A CA 1
ATOM 825 C C . PRO A 1 107 ? 16.987 -13.164 -19.338 1.00 68.56 107 PRO A C 1
ATOM 827 O O . PRO A 1 107 ? 17.594 -13.946 -20.068 1.00 68.56 107 PRO A O 1
ATOM 830 N N . TRP A 1 108 ? 17.518 -12.618 -18.250 1.00 70.81 108 TRP A N 1
ATOM 831 C CA . TRP A 1 108 ? 18.842 -12.988 -17.775 1.00 70.81 108 TRP A CA 1
ATOM 832 C C . TRP A 1 108 ? 18.949 -14.506 -17.695 1.00 70.81 108 TRP A C 1
ATOM 834 O O . TRP A 1 108 ? 18.149 -15.143 -17.009 1.00 70.81 108 TRP A O 1
ATOM 844 N N . THR A 1 109 ? 19.933 -15.073 -18.385 1.00 80.88 109 THR A N 1
ATOM 845 C CA 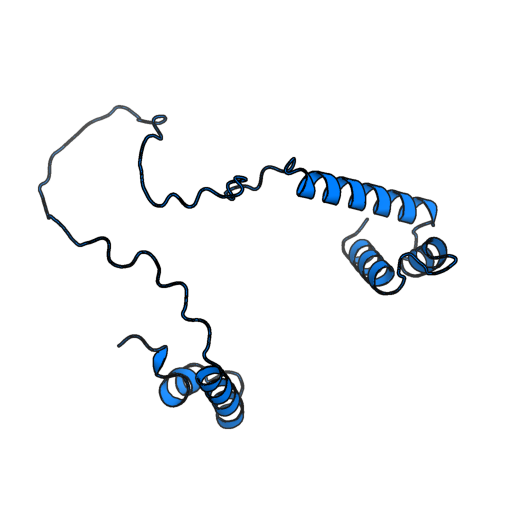. THR A 1 109 ? 20.305 -16.463 -18.125 1.00 80.88 109 THR A CA 1
ATOM 846 C C . THR A 1 109 ? 20.884 -16.552 -16.716 1.00 80.88 109 THR A C 1
ATOM 848 O O . THR A 1 109 ? 21.427 -15.573 -16.185 1.00 80.88 109 THR A O 1
ATOM 851 N N . GLU A 1 110 ? 20.759 -17.710 -16.071 1.00 78.75 110 GLU A N 1
ATOM 852 C CA . GLU A 1 110 ? 21.307 -17.884 -14.725 1.00 78.75 110 GLU A CA 1
ATOM 853 C C . GLU A 1 110 ? 22.824 -17.647 -14.709 1.00 78.75 110 GLU A C 1
ATOM 855 O O . GLU A 1 110 ? 23.369 -17.117 -13.743 1.00 78.75 110 GLU A O 1
ATOM 860 N N . GLU A 1 111 ? 23.510 -17.981 -15.799 1.00 80.88 111 GLU A N 1
ATOM 861 C CA . GLU A 1 111 ? 24.944 -17.789 -15.997 1.00 80.88 111 GLU A CA 1
ATOM 862 C C . GLU A 1 111 ? 25.301 -16.305 -16.069 1.00 80.88 111 GLU A C 1
ATOM 864 O O . GLU A 1 111 ? 26.190 -15.853 -15.345 1.00 80.88 111 GLU A O 1
ATOM 869 N N . GLU A 1 112 ? 24.578 -15.522 -16.874 1.00 82.62 112 GLU A N 1
ATOM 870 C CA . GLU A 1 112 ? 24.757 -14.069 -16.923 1.00 82.62 112 GLU A CA 1
ATOM 871 C C . GLU A 1 112 ? 24.478 -13.453 -15.552 1.00 82.62 112 GLU A C 1
ATOM 873 O O . GLU A 1 112 ? 25.236 -12.601 -15.089 1.00 82.62 112 GLU A O 1
ATOM 878 N N . HIS A 1 113 ? 23.434 -13.916 -14.859 1.00 84.31 113 HIS A N 1
ATOM 879 C CA . HIS A 1 113 ? 23.076 -13.397 -13.543 1.00 84.31 113 HIS A CA 1
ATOM 880 C C . HIS A 1 113 ? 24.166 -13.696 -12.503 1.00 84.31 113 HIS A C 1
ATOM 882 O O . HIS A 1 113 ? 24.573 -12.806 -11.752 1.00 84.31 113 HIS A O 1
ATOM 888 N N . ARG A 1 114 ? 24.718 -14.918 -12.504 1.00 87.94 114 ARG A N 1
ATOM 889 C CA . ARG A 1 114 ? 25.862 -15.309 -11.663 1.00 87.94 114 ARG A CA 1
ATOM 890 C C . ARG A 1 114 ? 27.094 -14.459 -11.965 1.00 87.94 114 ARG A C 1
ATOM 892 O O . ARG A 1 114 ? 27.752 -13.990 -11.034 1.00 87.94 114 ARG A O 1
ATOM 899 N N . LEU A 1 115 ? 27.394 -14.218 -13.242 1.00 87.81 115 LEU A N 1
ATOM 900 C CA . LEU A 1 115 ? 28.517 -13.374 -13.646 1.00 87.81 115 LEU A CA 1
ATOM 901 C C . LEU A 1 115 ? 28.310 -11.918 -13.218 1.00 87.81 115 LEU A C 1
ATOM 903 O O . LEU A 1 115 ? 29.236 -11.300 -12.702 1.00 87.81 115 LEU A O 1
ATOM 907 N N . PHE A 1 116 ? 27.103 -11.376 -13.329 1.00 85.62 116 PHE A N 1
ATOM 908 C CA . PHE A 1 116 ? 26.801 -10.025 -12.860 1.00 85.62 116 PHE A CA 1
ATOM 909 C C . PHE A 1 116 ? 26.994 -9.867 -11.350 1.00 85.62 116 PHE A C 1
ATOM 911 O O . PHE A 1 116 ? 27.632 -8.910 -10.907 1.00 85.62 116 PHE A O 1
ATOM 918 N N . LEU A 1 117 ? 26.521 -10.832 -10.556 1.00 91.62 117 LEU A N 1
ATOM 919 C CA . LEU A 1 117 ? 26.750 -10.851 -9.109 1.00 91.62 117 LEU A CA 1
ATOM 920 C C . LEU A 1 117 ? 28.243 -10.989 -8.767 1.00 91.62 117 LEU A C 1
ATOM 922 O O . LEU A 1 117 ? 28.735 -10.339 -7.842 1.00 91.62 117 LEU A O 1
ATOM 926 N N . LEU A 1 118 ? 28.995 -11.783 -9.535 1.00 87.75 118 LEU A N 1
ATOM 927 C CA . LEU A 1 118 ? 30.444 -11.905 -9.375 1.00 87.75 118 LEU A CA 1
ATOM 928 C C . LEU A 1 118 ? 31.175 -10.603 -9.744 1.00 87.75 118 LEU A C 1
ATOM 930 O O . LEU A 1 118 ? 32.116 -10.208 -9.055 1.00 87.75 118 LEU A O 1
ATOM 934 N N . GLY A 1 119 ? 30.712 -9.908 -10.782 1.00 87.50 119 GLY A N 1
ATOM 935 C CA . GLY A 1 119 ? 31.196 -8.590 -11.179 1.00 87.50 119 GLY A CA 1
ATOM 936 C C . GLY A 1 119 ? 30.937 -7.544 -10.097 1.00 87.50 119 GLY A C 1
ATOM 937 O O . GLY A 1 119 ? 31.843 -6.791 -9.753 1.00 87.50 119 GLY A O 1
ATOM 938 N N . LEU A 1 120 ? 29.754 -7.560 -9.478 1.00 90.06 120 LEU A N 1
ATOM 939 C CA . LEU A 1 120 ? 29.431 -6.732 -8.312 1.00 90.06 120 LEU A CA 1
ATOM 940 C C . LEU A 1 120 ? 30.342 -7.018 -7.115 1.00 90.06 120 LEU A C 1
ATOM 942 O O . LEU A 1 120 ? 30.770 -6.089 -6.433 1.00 90.06 120 LEU A O 1
ATOM 946 N N . LYS A 1 121 ? 30.672 -8.291 -6.870 1.00 87.31 121 LYS A N 1
ATOM 947 C CA . LYS A 1 121 ? 31.612 -8.683 -5.811 1.00 87.31 121 LYS A CA 1
ATOM 948 C C . LYS A 1 121 ? 33.040 -8.208 -6.101 1.00 87.31 121 LYS A C 1
ATOM 950 O O . LYS A 1 121 ? 33.765 -7.897 -5.162 1.00 87.31 121 LYS A O 1
ATOM 955 N N . ARG A 1 122 ? 33.449 -8.161 -7.376 1.00 85.56 122 ARG A N 1
ATOM 956 C CA . ARG A 1 122 ? 34.807 -7.771 -7.789 1.00 85.56 122 ARG A CA 1
ATOM 957 C C . ARG A 1 122 ? 35.002 -6.256 -7.914 1.00 85.56 122 ARG A C 1
ATOM 959 O O . ARG A 1 122 ? 36.032 -5.766 -7.474 1.00 85.56 122 ARG A O 1
ATOM 966 N N . TYR A 1 123 ? 34.055 -5.538 -8.516 1.00 82.06 123 TYR A N 1
ATOM 967 C CA . TYR A 1 123 ? 34.177 -4.101 -8.816 1.00 82.06 123 TYR A CA 1
ATOM 968 C C . TYR A 1 123 ? 33.334 -3.204 -7.904 1.00 82.06 123 TYR A C 1
ATOM 970 O O . TYR A 1 123 ? 33.428 -1.986 -7.974 1.00 82.06 123 TYR A O 1
ATOM 978 N N . GLY A 1 124 ? 32.515 -3.782 -7.024 1.00 83.56 124 GLY A N 1
ATOM 979 C CA . GLY A 1 124 ? 31.647 -3.014 -6.140 1.00 83.56 124 GLY A CA 1
ATOM 980 C C . GLY A 1 124 ? 30.434 -2.409 -6.855 1.00 83.56 124 GLY A C 1
ATOM 981 O O . GLY A 1 124 ? 30.216 -2.562 -8.059 1.00 83.56 124 GLY A O 1
ATOM 982 N N . LYS A 1 125 ? 29.585 -1.734 -6.076 1.00 82.56 125 LYS A N 1
ATOM 983 C CA . LYS A 1 125 ? 28.375 -1.075 -6.584 1.00 82.56 125 LYS A CA 1
ATOM 984 C C . LYS A 1 125 ? 28.763 0.265 -7.217 1.00 82.56 125 LYS A C 1
ATOM 986 O O . LYS A 1 125 ? 29.134 1.180 -6.493 1.00 82.56 125 LYS A O 1
ATOM 991 N N . GLY A 1 126 ? 28.647 0.387 -8.539 1.00 74.75 126 GLY A N 1
ATOM 992 C CA . GLY A 1 126 ? 28.867 1.653 -9.259 1.00 74.75 126 GLY A CA 1
ATOM 993 C C . GLY A 1 126 ? 29.658 1.515 -10.559 1.00 74.75 126 GLY A C 1
ATOM 994 O O . GLY A 1 126 ? 29.409 2.261 -11.505 1.00 74.75 126 GLY A O 1
ATOM 995 N N . ASP A 1 127 ? 30.515 0.498 -10.670 1.00 81.62 127 ASP A N 1
ATOM 996 C CA . ASP A 1 127 ? 31.347 0.251 -11.856 1.00 81.62 127 ASP A CA 1
ATOM 997 C C . ASP A 1 127 ? 30.616 -0.555 -12.943 1.00 81.62 127 ASP A C 1
ATOM 999 O O . ASP A 1 127 ? 31.116 -1.529 -13.514 1.00 81.62 127 ASP A O 1
ATOM 1003 N N . TRP A 1 128 ? 29.406 -0.107 -13.285 1.00 83.38 128 TRP A N 1
ATOM 1004 C CA . TRP A 1 128 ? 28.515 -0.776 -14.237 1.00 83.38 128 TRP A CA 1
ATOM 1005 C C . TRP A 1 128 ? 29.135 -0.970 -15.619 1.00 83.38 128 TRP A C 1
ATOM 1007 O O . TRP A 1 128 ? 28.891 -1.986 -16.265 1.00 83.38 128 TRP A O 1
ATOM 1017 N N . ARG A 1 129 ? 29.992 -0.040 -16.062 1.00 80.88 129 ARG A N 1
ATOM 1018 C CA . ARG A 1 129 ? 30.727 -0.174 -17.330 1.00 80.88 129 ARG A CA 1
ATOM 1019 C C . ARG A 1 129 ? 31.677 -1.366 -17.320 1.00 80.88 129 ARG A C 1
ATOM 1021 O O . ARG A 1 129 ? 31.774 -2.064 -18.325 1.00 80.88 129 ARG A O 1
ATOM 1028 N N . ASN A 1 130 ? 32.373 -1.599 -16.210 1.00 81.38 130 ASN A N 1
ATOM 1029 C CA . ASN A 1 130 ? 33.360 -2.670 -16.119 1.00 81.38 130 ASN A CA 1
ATOM 1030 C C . ASN A 1 130 ? 32.678 -4.033 -15.957 1.00 81.38 130 ASN A C 1
ATOM 1032 O O . ASN A 1 130 ? 33.080 -5.011 -16.589 1.00 81.38 130 ASN A O 1
ATOM 1036 N N . ILE A 1 131 ? 31.587 -4.057 -15.185 1.00 83.56 131 ILE A N 1
ATOM 1037 C CA . ILE A 1 131 ? 30.728 -5.231 -15.008 1.00 83.56 131 ILE A CA 1
ATOM 1038 C C . ILE A 1 131 ? 30.077 -5.617 -16.342 1.00 83.56 131 ILE A C 1
ATOM 1040 O O . ILE A 1 131 ? 30.165 -6.769 -16.757 1.00 83.56 131 ILE A O 1
ATOM 1044 N N . SER A 1 132 ? 29.500 -4.660 -17.073 1.00 80.56 132 SER A N 1
ATOM 1045 C CA . SER A 1 132 ? 28.883 -4.940 -18.3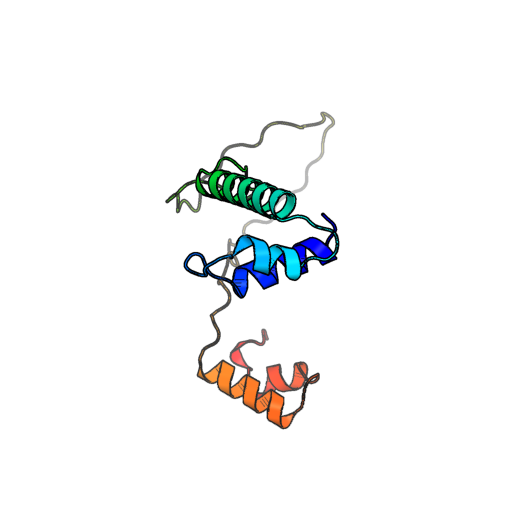74 1.00 80.56 132 SER A CA 1
ATOM 1046 C C . SER A 1 132 ? 29.896 -5.455 -19.398 1.00 80.56 132 SER A C 1
ATOM 1048 O O . SER A 1 132 ? 29.600 -6.412 -20.099 1.00 80.56 132 SER A O 1
ATOM 1050 N N . ARG A 1 133 ? 31.096 -4.867 -19.482 1.00 79.44 133 ARG A N 1
ATOM 1051 C CA . ARG A 1 133 ? 32.084 -5.254 -20.505 1.00 79.44 133 ARG A CA 1
ATOM 1052 C C . ARG A 1 133 ? 32.748 -6.607 -20.239 1.00 79.44 133 ARG A C 1
ATOM 1054 O O . ARG A 1 133 ? 32.975 -7.346 -21.191 1.00 79.44 133 ARG A O 1
ATOM 1061 N N . ASN A 1 134 ? 33.055 -6.934 -18.980 1.00 79.81 134 ASN A N 1
ATOM 1062 C CA . ASN A 1 134 ? 33.836 -8.135 -18.641 1.00 79.81 134 ASN A CA 1
ATOM 1063 C C . ASN A 1 134 ? 32.995 -9.315 -18.135 1.00 79.81 134 ASN A C 1
ATOM 1065 O O . ASN A 1 134 ? 33.454 -10.448 -18.216 1.00 79.81 134 ASN A O 1
ATOM 1069 N N . TYR A 1 135 ? 31.808 -9.062 -17.571 1.00 78.50 135 TYR A N 1
ATOM 1070 C CA . TYR A 1 135 ? 30.985 -10.098 -16.931 1.00 78.50 135 TYR A CA 1
ATOM 1071 C C . TYR A 1 135 ? 29.668 -10.346 -17.657 1.00 78.50 135 TYR A C 1
ATOM 1073 O O . TYR A 1 135 ? 29.146 -11.451 -17.600 1.00 78.50 135 TYR A O 1
ATOM 1081 N N . VAL A 1 136 ? 29.130 -9.345 -18.355 1.00 78.31 136 VAL A N 1
ATOM 1082 C CA . VAL A 1 136 ? 27.845 -9.457 -19.063 1.00 78.31 136 VAL A CA 1
ATOM 1083 C C . VAL A 1 136 ? 28.001 -8.988 -20.509 1.00 78.31 136 VAL A C 1
ATOM 1085 O O . VAL A 1 136 ? 27.245 -8.165 -21.026 1.00 78.31 136 VAL A O 1
ATOM 1088 N N . THR A 1 137 ? 29.043 -9.502 -21.163 1.00 66.62 137 THR A N 1
ATOM 1089 C CA . THR A 1 137 ? 29.491 -9.049 -22.485 1.00 66.62 137 THR A CA 1
ATOM 1090 C C . THR A 1 137 ? 28.433 -9.280 -23.571 1.00 66.62 137 THR A C 1
ATOM 1092 O O . THR A 1 137 ? 28.301 -8.452 -24.471 1.00 66.62 137 THR A O 1
ATOM 1095 N N . SER A 1 138 ? 27.613 -10.330 -23.431 1.00 61.19 138 SER A N 1
ATOM 1096 C CA . SER A 1 138 ? 26.465 -10.690 -24.289 1.00 61.19 138 SER A CA 1
ATOM 1097 C C . SER A 1 138 ? 25.361 -9.626 -24.365 1.00 61.19 138 SER A C 1
ATOM 1099 O O . SER A 1 138 ? 24.474 -9.709 -25.215 1.00 61.19 138 SER A O 1
ATOM 1101 N N . ARG A 1 139 ? 25.398 -8.612 -23.490 1.00 61.94 139 ARG A N 1
ATOM 1102 C CA . ARG A 1 139 ? 24.425 -7.510 -23.427 1.00 61.94 139 ARG A CA 1
ATOM 1103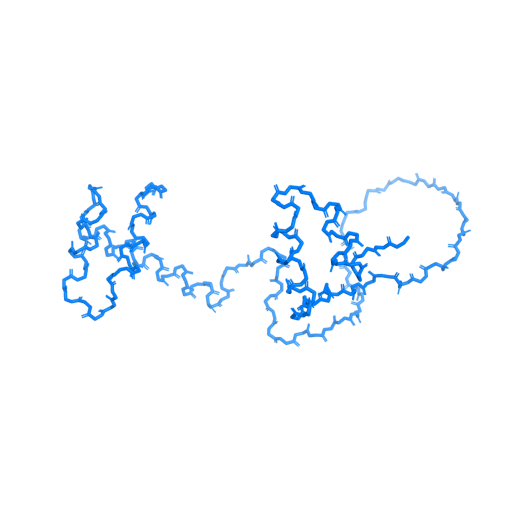 C C . ARG A 1 139 ? 24.977 -6.185 -23.962 1.00 61.94 139 ARG A C 1
ATOM 1105 O O . ARG A 1 139 ? 24.285 -5.173 -23.881 1.00 61.94 139 ARG A O 1
ATOM 1112 N N . THR A 1 140 ? 26.186 -6.181 -24.521 1.00 57.84 140 THR A N 1
ATOM 1113 C CA . THR A 1 140 ? 26.828 -4.983 -25.083 1.00 57.84 140 THR A CA 1
ATOM 1114 C C . THR A 1 140 ? 26.598 -4.941 -26.599 1.00 57.84 140 THR A C 1
ATOM 1116 O O . THR A 1 140 ? 27.088 -5.833 -27.291 1.00 57.84 140 THR A O 1
ATOM 1119 N N . PRO A 1 141 ? 25.868 -3.953 -27.152 1.00 53.38 141 PRO A N 1
ATOM 1120 C CA . PRO A 1 141 ? 25.848 -3.724 -28.596 1.00 53.38 141 PRO A CA 1
ATOM 1121 C C . PRO A 1 141 ? 27.248 -3.273 -29.037 1.00 53.38 141 PRO A C 1
ATOM 1123 O O . PRO A 1 141 ? 27.862 -2.465 -28.336 1.00 53.38 141 PRO A O 1
ATOM 1126 N N . THR A 1 142 ? 27.759 -3.812 -30.146 1.00 53.00 142 THR A N 1
ATOM 1127 C CA . THR A 1 142 ? 28.996 -3.320 -30.784 1.00 53.00 142 THR A CA 1
ATOM 1128 C C . THR A 1 142 ? 28.718 -2.077 -31.613 1.00 53.00 142 THR A C 1
ATOM 1130 O O . THR A 1 142 ? 27.605 -1.989 -32.179 1.00 53.00 142 THR A O 1
#